Protein AF-A0A946MBV3-F1 (afdb_monomer)

Mean predicted aligned error: 6.7 Å

Foldseek 3Di:
DDDPDPPDPPPWDKDWDWDDDQFKIKIWIATPVRHTQDIDIDGQPCVVPDVVSVVVVVVVVVVVCVVSVVD

Solvent-accessible surface area (backbone atoms only — not comparable to full-atom values): 4439 Å² total; per-residue (Å²): 137,85,84,81,76,80,80,71,79,78,82,77,52,70,47,79,48,76,48,82,51,85,64,40,30,39,38,37,34,26,42,79,86,66,50,75,76,50,72,53,75,44,74,31,58,65,92,68,36,70,72,52,41,52,52,52,49,54,53,53,51,49,52,53,34,56,76,67,67,71,118

pLDDT: mean 90.51, std 14.05, range [44.75, 98.62]

Structure (mmCIF, N/CA/C/O backbone):
data_AF-A0A946MBV3-F1
#
_entry.id   AF-A0A946MBV3-F1
#
loop_
_atom_site.group_PDB
_atom_site.id
_atom_site.type_symbol
_atom_site.label_atom_id
_atom_site.label_alt_id
_atom_site.label_comp_id
_atom_site.label_asym_id
_atom_site.label_entity_id
_atom_site.label_seq_id
_atom_site.pdbx_PDB_ins_code
_atom_site.Cartn_x
_atom_site.Cartn_y
_atom_site.Cartn_z
_atom_site.occupancy
_atom_site.B_iso_or_equiv
_atom_site.auth_seq_id
_atom_site.auth_comp_id
_atom_site.auth_asym_id
_atom_site.auth_atom_id
_atom_site.pdbx_PDB_model_num
ATOM 1 N N . MET A 1 1 ? -23.734 -16.306 42.772 1.00 45.62 1 MET A N 1
ATOM 2 C CA . MET A 1 1 ? -22.543 -16.710 42.000 1.00 45.62 1 MET A CA 1
ATOM 3 C C . MET A 1 1 ? -22.398 -15.704 40.868 1.00 45.62 1 MET A C 1
ATOM 5 O O . MET A 1 1 ? -23.183 -15.750 39.933 1.00 45.62 1 MET A O 1
ATOM 9 N N .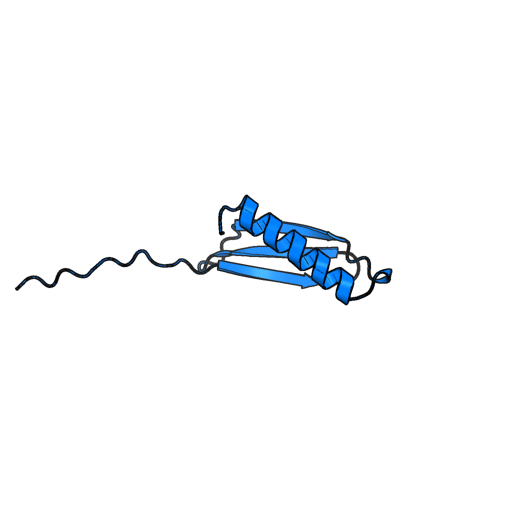 ALA A 1 2 ? -21.539 -14.697 41.040 1.00 44.75 2 ALA A N 1
ATOM 10 C CA . ALA A 1 2 ? -21.339 -13.646 40.045 1.00 44.75 2 ALA A CA 1
ATOM 11 C C . ALA A 1 2 ? -20.252 -14.105 39.071 1.00 44.75 2 ALA A C 1
ATOM 13 O O . ALA A 1 2 ? -19.148 -14.436 39.494 1.00 44.75 2 ALA A O 1
ATOM 14 N N . ILE A 1 3 ? -20.596 -14.177 37.789 1.00 54.81 3 ILE A N 1
ATOM 15 C CA . ILE A 1 3 ? -19.657 -14.480 36.714 1.00 54.81 3 ILE A CA 1
ATOM 16 C C . ILE A 1 3 ? -19.034 -13.137 36.336 1.00 54.81 3 ILE A C 1
ATOM 18 O O . ILE A 1 3 ? -19.686 -12.298 35.720 1.00 54.81 3 ILE A O 1
ATOM 22 N N . THR A 1 4 ? -17.809 -12.887 36.784 1.00 56.88 4 THR A N 1
ATOM 23 C CA . THR A 1 4 ? -17.006 -11.755 36.320 1.00 56.88 4 THR A CA 1
ATOM 24 C C . THR A 1 4 ? -16.571 -12.039 34.892 1.00 56.88 4 THR A C 1
ATOM 26 O O . THR A 1 4 ? -15.659 -12.827 34.660 1.00 56.88 4 THR A O 1
ATOM 29 N N . THR A 1 5 ? -17.256 -11.428 33.929 1.00 62.84 5 THR A N 1
ATOM 30 C CA . THR A 1 5 ? -16.815 -1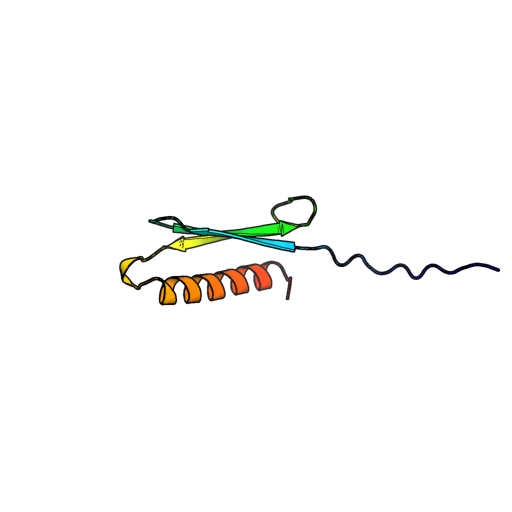1.401 32.536 1.00 62.84 5 THR A CA 1
ATOM 31 C C . THR A 1 5 ? -15.558 -10.540 32.466 1.00 62.84 5 THR A C 1
ATOM 33 O O . THR A 1 5 ? -15.621 -9.331 32.689 1.00 62.84 5 THR A O 1
ATOM 36 N N . GLU A 1 6 ? -14.407 -11.151 32.196 1.00 60.44 6 GLU A N 1
ATOM 37 C CA . GLU A 1 6 ? -13.199 -10.405 31.858 1.00 60.44 6 GLU A CA 1
ATOM 38 C C . GLU A 1 6 ? -13.479 -9.572 30.602 1.00 60.44 6 GLU A C 1
ATOM 40 O O . GLU A 1 6 ? -13.774 -10.097 29.528 1.00 60.44 6 GLU A O 1
ATOM 45 N N . SER A 1 7 ? -13.435 -8.249 30.749 1.00 60.97 7 SER A N 1
ATOM 46 C CA . SER A 1 7 ? -13.534 -7.323 29.627 1.00 60.97 7 SER A CA 1
ATOM 47 C C . SER A 1 7 ? -12.218 -7.361 28.856 1.00 60.97 7 SER A C 1
ATOM 49 O O . SER A 1 7 ? -11.306 -6.586 29.139 1.00 60.97 7 SER A O 1
ATOM 51 N N . SER A 1 8 ? -12.106 -8.252 27.872 1.00 65.75 8 SER A N 1
ATOM 52 C CA . SER A 1 8 ? -11.028 -8.173 26.888 1.00 65.75 8 SER A CA 1
ATOM 53 C C . SER A 1 8 ? -11.133 -6.832 26.162 1.00 65.75 8 SER A C 1
ATOM 55 O O . SER A 1 8 ? -12.168 -6.548 25.554 1.00 65.75 8 SER A O 1
ATOM 57 N N . ILE A 1 9 ? -10.086 -6.003 26.217 1.00 64.38 9 ILE A N 1
ATOM 58 C CA . ILE A 1 9 ? -9.996 -4.807 25.373 1.00 64.38 9 ILE A CA 1
ATOM 59 C C . ILE A 1 9 ? -10.140 -5.290 23.924 1.00 64.38 9 ILE A C 1
ATOM 61 O O . ILE A 1 9 ? -9.340 -6.130 23.503 1.00 64.38 9 ILE A O 1
ATOM 65 N N . PRO A 1 10 ? -11.145 -4.826 23.162 1.00 65.50 10 PRO A N 1
ATOM 66 C CA . PRO A 1 10 ? -11.302 -5.264 21.788 1.00 65.50 10 PRO A CA 1
ATOM 67 C C . PRO A 1 10 ? -10.042 -4.890 21.013 1.00 65.50 10 PRO A C 1
ATOM 69 O O . PRO A 1 10 ? -9.682 -3.713 20.932 1.00 65.50 10 PRO A O 1
ATOM 72 N N . THR A 1 11 ? -9.363 -5.880 20.440 1.00 73.00 11 THR A N 1
ATOM 73 C CA . THR A 1 11 ? -8.316 -5.630 19.455 1.00 73.00 11 THR A CA 1
ATOM 74 C C . THR A 1 11 ? -8.988 -5.046 18.217 1.00 73.00 11 THR A C 1
ATOM 76 O O . THR A 1 11 ? -9.528 -5.771 17.382 1.00 73.00 11 THR A O 1
ATOM 79 N N . ARG A 1 12 ? -9.021 -3.710 18.124 1.00 83.12 12 ARG A N 1
ATOM 80 C CA . ARG A 1 12 ? -9.585 -3.029 16.954 1.00 83.12 12 ARG A CA 1
ATOM 81 C C . ARG A 1 12 ? -8.771 -3.408 15.732 1.00 83.12 12 ARG A C 1
ATOM 83 O O . ARG A 1 12 ? -7.556 -3.189 15.694 1.00 83.12 12 ARG A O 1
ATOM 90 N N . ARG A 1 13 ? -9.440 -4.012 14.752 1.00 91.56 13 ARG A N 1
ATOM 91 C CA . ARG A 1 13 ? -8.787 -4.405 13.504 1.00 91.56 13 ARG A CA 1
ATOM 92 C C . ARG A 1 13 ? -8.475 -3.150 12.707 1.00 91.56 13 ARG A C 1
ATOM 94 O O . ARG A 1 13 ? -9.207 -2.165 12.752 1.00 91.56 13 ARG A O 1
ATOM 101 N N . ARG A 1 14 ? -7.369 -3.203 11.979 1.00 94.88 14 ARG A N 1
ATOM 102 C CA . ARG A 1 14 ? -6.929 -2.141 11.080 1.00 94.88 14 ARG A CA 1
ATOM 103 C C . ARG A 1 14 ? -6.554 -2.779 9.760 1.00 94.88 14 ARG A C 1
ATOM 105 O O . ARG A 1 14 ? -6.0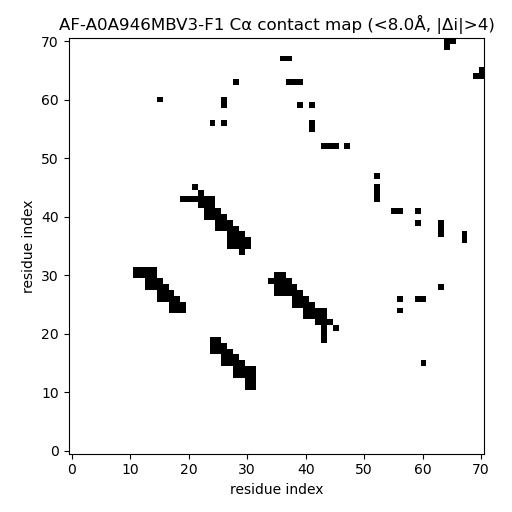38 -3.898 9.743 1.00 94.88 14 ARG A O 1
ATOM 112 N N . TYR A 1 15 ?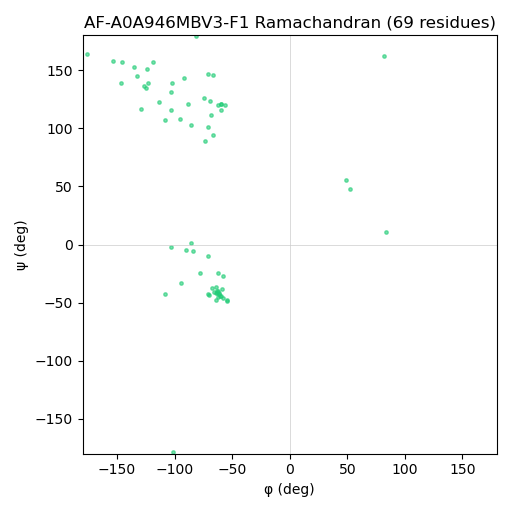 -6.817 -2.075 8.673 1.00 96.88 15 TYR A N 1
ATOM 113 C CA . TYR A 1 15 ? -6.571 -2.558 7.323 1.00 96.88 15 TYR A CA 1
ATOM 114 C C . TYR A 1 15 ? -5.689 -1.555 6.595 1.00 96.88 15 TYR A C 1
ATOM 116 O O . TYR A 1 15 ? -5.943 -0.356 6.658 1.00 96.88 15 TYR A O 1
ATOM 124 N N . LEU A 1 16 ? -4.666 -2.052 5.902 1.00 97.50 16 LEU A N 1
ATOM 125 C CA . LEU A 1 16 ? -3.829 -1.266 5.002 1.00 97.50 16 LEU A CA 1
ATOM 126 C C . LEU A 1 16 ? -4.245 -1.576 3.561 1.00 97.50 16 LEU A C 1
ATOM 128 O O . LEU A 1 16 ? -4.101 -2.710 3.104 1.00 97.50 16 LEU A O 1
ATOM 132 N N . GLY A 1 17 ? -4.761 -0.575 2.855 1.00 97.75 17 GLY A N 1
ATOM 133 C CA . GLY A 1 17 ? -5.046 -0.644 1.424 1.00 97.75 17 GLY A CA 1
ATOM 134 C C . GLY A 1 17 ? -3.863 -0.142 0.601 1.00 97.75 17 GLY A C 1
ATOM 135 O O . GLY A 1 17 ? -3.202 0.817 1.000 1.00 97.75 17 GLY A O 1
ATOM 136 N N . ILE A 1 18 ? -3.610 -0.776 -0.546 1.00 98.25 18 ILE A N 1
ATOM 137 C CA . ILE A 1 18 ? -2.571 -0.384 -1.507 1.00 98.25 18 ILE A CA 1
ATOM 138 C C . ILE A 1 18 ? -3.214 -0.297 -2.897 1.00 98.25 18 ILE A C 1
ATOM 140 O O . ILE A 1 18 ? -3.689 -1.302 -3.422 1.00 98.25 18 ILE A O 1
ATOM 144 N N . ASP A 1 19 ? -3.223 0.900 -3.482 1.00 98.12 19 ASP A N 1
ATOM 145 C CA . ASP A 1 19 ? -3.721 1.193 -4.833 1.00 98.12 19 ASP A CA 1
ATOM 146 C C . ASP A 1 19 ? -2.533 1.487 -5.758 1.00 98.12 19 ASP A C 1
ATOM 148 O O . ASP A 1 19 ? -1.884 2.531 -5.635 1.00 98.12 19 ASP A O 1
ATOM 152 N N . VAL A 1 20 ? -2.218 0.546 -6.650 1.00 97.06 20 VAL A N 1
ATOM 153 C CA . VAL A 1 20 ? -1.077 0.632 -7.573 1.00 97.06 20 VAL A CA 1
ATOM 154 C C . VAL A 1 20 ? -1.545 1.193 -8.915 1.00 97.06 20 VAL A C 1
ATOM 156 O O . VAL A 1 20 ? -2.205 0.502 -9.688 1.00 97.06 20 VAL A O 1
ATOM 159 N N . GLY A 1 21 ? -1.166 2.438 -9.207 1.00 95.88 21 GLY A N 1
ATOM 160 C CA . GLY A 1 21 ? -1.349 3.065 -10.516 1.00 95.88 21 GLY A CA 1
ATOM 161 C C . GLY A 1 21 ? -0.068 3.076 -11.355 1.00 95.88 21 GLY A C 1
ATOM 162 O O . GLY A 1 21 ? 0.978 2.604 -10.927 1.00 95.88 21 GLY A O 1
ATOM 163 N N . GLY A 1 22 ? -0.137 3.652 -12.561 1.00 95.25 22 GLY A N 1
ATOM 164 C CA . GLY A 1 22 ? 1.042 3.820 -13.429 1.00 95.25 22 GLY A CA 1
ATOM 165 C C . GLY A 1 22 ? 1.959 4.983 -13.025 1.00 95.25 22 GLY A C 1
ATOM 166 O O . GLY A 1 22 ? 3.148 4.973 -13.329 1.00 95.25 22 GLY A O 1
ATOM 167 N N . THR A 1 23 ? 1.417 5.989 -12.332 1.00 95.56 23 THR A N 1
ATOM 168 C CA . THR A 1 23 ? 2.158 7.198 -11.923 1.00 95.56 23 THR A CA 1
ATOM 169 C C . THR A 1 23 ? 2.420 7.224 -10.424 1.00 95.56 23 THR A C 1
ATOM 171 O O . THR A 1 23 ? 3.533 7.515 -9.992 1.00 95.56 23 THR A O 1
ATOM 174 N N . GLY A 1 24 ? 1.431 6.851 -9.613 1.00 97.75 24 GLY A N 1
ATOM 175 C CA . GLY A 1 24 ? 1.539 6.841 -8.158 1.00 97.75 24 GLY A CA 1
ATOM 176 C C . GLY A 1 24 ? 0.965 5.573 -7.544 1.00 97.75 24 GLY A C 1
ATOM 177 O O . GLY A 1 24 ? 0.046 4.966 -8.092 1.00 97.75 24 GLY A O 1
ATOM 178 N N . ILE A 1 25 ? 1.500 5.227 -6.379 1.00 98.56 25 ILE A N 1
ATOM 179 C CA . ILE A 1 25 ? 1.003 4.163 -5.516 1.00 98.56 25 ILE A CA 1
ATOM 180 C C . ILE A 1 25 ? 0.48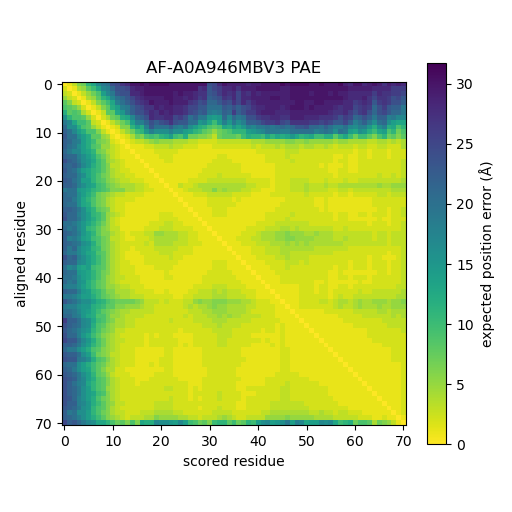9 4.828 -4.244 1.00 98.56 25 ILE A C 1
ATOM 182 O O . ILE A 1 25 ? 1.241 5.548 -3.581 1.00 98.56 25 ILE A O 1
ATOM 186 N N . LYS A 1 26 ? -0.786 4.618 -3.917 1.00 98.62 26 LYS A N 1
ATOM 187 C CA . LYS A 1 26 ? -1.410 5.174 -2.710 1.00 98.62 26 LYS A CA 1
ATOM 188 C C . LYS A 1 26 ? -1.525 4.094 -1.649 1.00 98.62 26 LYS A C 1
ATOM 190 O O . LYS A 1 26 ? -1.883 2.959 -1.960 1.00 98.62 26 LYS A O 1
ATOM 195 N N . LEU A 1 27 ? -1.244 4.458 -0.406 1.00 98.62 27 LEU A N 1
ATOM 196 C CA . LEU A 1 27 ? -1.425 3.602 0.756 1.00 98.62 27 LEU A CA 1
ATOM 197 C C . LEU A 1 27 ? -2.337 4.316 1.749 1.00 98.62 27 LEU A C 1
ATOM 199 O O . LEU A 1 27 ? -2.192 5.519 1.957 1.00 98.62 27 LEU A O 1
ATOM 203 N N . GLY A 1 28 ? -3.254 3.582 2.373 1.00 98.12 28 GLY A N 1
ATOM 204 C CA . GLY A 1 28 ? -4.163 4.134 3.376 1.00 98.12 28 GLY A CA 1
ATOM 205 C C . GLY A 1 28 ? -4.487 3.123 4.462 1.00 98.12 28 GLY A C 1
ATOM 206 O O . GLY A 1 28 ? -4.691 1.946 4.165 1.00 98.12 28 GLY A O 1
ATOM 207 N N . VAL A 1 29 ? -4.536 3.580 5.712 1.00 98.12 29 VAL A N 1
ATOM 208 C CA . VAL A 1 29 ? -4.953 2.767 6.859 1.00 98.12 29 VAL A CA 1
ATOM 209 C C . VAL A 1 29 ? -6.373 3.144 7.254 1.00 98.12 29 VAL A C 1
ATOM 211 O O . VAL A 1 29 ? -6.672 4.325 7.425 1.00 98.12 29 VAL A O 1
ATOM 214 N N . VAL A 1 30 ? -7.231 2.143 7.437 1.00 97.12 30 VAL A N 1
ATOM 215 C CA . VAL A 1 30 ? -8.594 2.305 7.961 1.00 97.12 30 VAL A CA 1
ATOM 216 C C . VAL A 1 30 ? -8.808 1.430 9.195 1.00 97.12 30 VAL A C 1
ATOM 218 O O . VAL A 1 30 ? -8.180 0.374 9.324 1.00 97.12 30 VAL A O 1
ATOM 221 N N . ASP A 1 31 ? -9.686 1.852 10.101 1.00 94.88 31 ASP A N 1
ATOM 222 C CA . ASP A 1 31 ? -10.190 0.984 11.170 1.00 94.88 31 ASP A CA 1
ATOM 223 C C . ASP A 1 31 ? -11.337 0.071 10.689 1.00 94.88 31 ASP A C 1
ATOM 225 O O . ASP A 1 31 ? -11.737 0.084 9.522 1.00 94.88 31 ASP A O 1
ATOM 229 N N . ASP A 1 32 ? -11.858 -0.760 11.588 1.00 94.19 32 ASP A N 1
ATOM 230 C CA . ASP A 1 32 ? -12.955 -1.693 11.319 1.00 94.19 32 ASP A CA 1
ATOM 231 C C . ASP A 1 32 ? -14.330 -1.046 11.129 1.00 94.19 32 ASP A C 1
ATOM 233 O O . ASP A 1 32 ? -15.247 -1.716 10.652 1.00 94.19 32 ASP A O 1
ATOM 237 N N . SER A 1 33 ? -14.462 0.250 11.413 1.00 94.06 33 SER A N 1
ATOM 238 C CA . SER A 1 33 ? -15.633 1.051 11.051 1.00 94.06 33 SER A CA 1
ATOM 239 C C . SER A 1 33 ? -15.505 1.709 9.670 1.00 94.06 33 SER A C 1
ATOM 241 O O . SER A 1 33 ? -16.458 2.315 9.183 1.00 94.06 33 SER A O 1
ATOM 243 N N . GLY A 1 34 ? -14.345 1.563 9.018 1.00 92.88 34 GLY A N 1
ATOM 244 C CA . GLY A 1 34 ? -14.035 2.179 7.730 1.00 92.88 34 GLY A CA 1
ATOM 245 C C . GLY A 1 34 ? -13.533 3.620 7.840 1.00 92.88 34 GLY A C 1
ATOM 246 O O . GLY A 1 34 ? -13.417 4.297 6.818 1.00 92.88 34 GLY A O 1
ATOM 247 N N . VAL A 1 35 ? -13.221 4.106 9.046 1.00 96.00 35 VAL A N 1
ATOM 248 C CA . VAL A 1 35 ? -12.651 5.444 9.235 1.00 96.00 35 VAL A CA 1
ATOM 249 C C . VAL A 1 35 ? -11.188 5.429 8.807 1.00 96.00 35 VAL A C 1
ATOM 251 O O . VAL A 1 35 ? -10.395 4.621 9.288 1.00 96.00 35 VAL A O 1
ATOM 254 N N . ALA A 1 36 ? -10.824 6.344 7.907 1.00 97.00 36 ALA A N 1
ATOM 255 C CA . ALA A 1 36 ? -9.441 6.545 7.496 1.00 97.00 36 ALA A CA 1
ATOM 256 C C . ALA A 1 36 ? -8.621 7.154 8.640 1.00 97.00 36 ALA A C 1
ATOM 258 O O . ALA A 1 36 ? -8.954 8.219 9.155 1.00 97.00 36 ALA A O 1
ATOM 259 N N . LEU A 1 37 ? -7.539 6.472 9.012 1.00 97.44 37 LEU A N 1
ATOM 260 C CA . LEU A 1 37 ? -6.620 6.887 10.071 1.00 97.44 37 LEU A CA 1
ATOM 261 C C . LEU A 1 37 ? -5.425 7.672 9.512 1.00 97.44 37 LEU A C 1
ATOM 263 O O . LEU A 1 37 ? -4.942 8.588 10.165 1.00 97.44 37 LEU A O 1
ATOM 267 N N . GLY A 1 38 ? -4.970 7.346 8.299 1.00 97.44 38 GLY A N 1
ATOM 268 C CA . GLY A 1 38 ? -3.851 8.018 7.633 1.00 97.44 38 GLY A CA 1
ATOM 269 C C . GLY A 1 38 ? -3.624 7.498 6.214 1.00 97.44 38 GLY A C 1
ATOM 270 O O . GLY A 1 38 ? -4.151 6.446 5.842 1.00 97.44 38 GLY A O 1
ATOM 271 N N . HIS A 1 39 ? -2.865 8.242 5.406 1.00 98.25 39 HIS A N 1
ATOM 272 C CA . HIS A 1 39 ? -2.537 7.866 4.029 1.00 98.25 39 HIS A CA 1
ATOM 273 C C . HIS A 1 39 ? -1.217 8.489 3.558 1.00 98.25 39 HIS A C 1
ATOM 275 O O . HIS A 1 39 ? -0.789 9.516 4.074 1.00 98.25 39 HIS A O 1
ATOM 281 N N . VAL A 1 40 ? -0.603 7.887 2.538 1.00 98.44 40 VAL A N 1
ATOM 282 C CA . VAL A 1 40 ? 0.571 8.422 1.838 1.00 98.44 40 VAL A CA 1
ATOM 283 C C . VAL A 1 40 ? 0.509 8.045 0.362 1.00 98.44 40 VAL A C 1
ATOM 285 O O . VAL A 1 40 ? -0.132 7.064 -0.022 1.00 98.44 40 VAL A O 1
ATOM 288 N N . GLN A 1 41 ? 1.203 8.807 -0.476 1.00 98.31 41 GLN A N 1
ATOM 289 C CA . GLN A 1 41 ? 1.408 8.481 -1.879 1.00 98.31 41 GLN A CA 1
ATOM 290 C C . GLN A 1 41 ? 2.900 8.506 -2.205 1.00 98.31 41 GLN A C 1
ATOM 292 O O . GLN A 1 41 ? 3.610 9.433 -1.825 1.00 98.31 41 GLN A O 1
ATOM 297 N N . ILE A 1 42 ? 3.354 7.502 -2.950 1.00 98.44 42 ILE A N 1
ATOM 298 C CA . ILE A 1 42 ? 4.704 7.440 -3.519 1.00 98.44 42 ILE A CA 1
ATOM 299 C C . ILE A 1 42 ? 4.626 7.388 -5.047 1.00 98.44 42 ILE A C 1
ATOM 301 O O . ILE A 1 42 ? 3.615 6.963 -5.612 1.00 98.44 42 ILE A O 1
ATOM 305 N N . ASN A 1 43 ? 5.694 7.793 -5.733 1.00 98.06 43 ASN A N 1
ATOM 306 C CA . ASN A 1 43 ? 5.801 7.610 -7.182 1.00 98.06 43 ASN A CA 1
ATOM 307 C C . ASN A 1 43 ? 5.892 6.116 -7.525 1.00 98.06 43 ASN A C 1
ATOM 309 O O 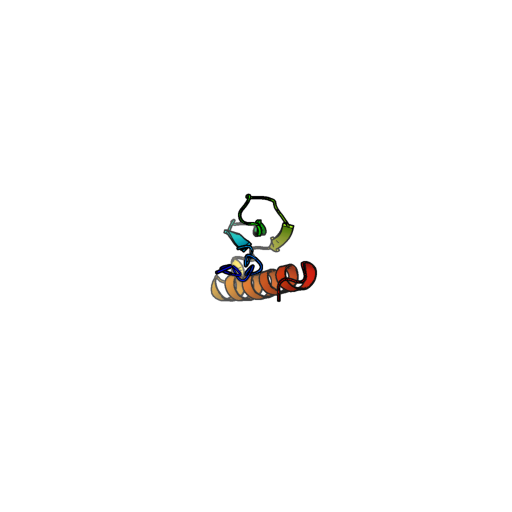. ASN A 1 43 ? 6.486 5.336 -6.782 1.00 98.06 43 ASN A O 1
ATOM 313 N N . THR A 1 44 ? 5.322 5.704 -8.657 1.00 97.00 44 THR A N 1
ATOM 314 C CA . THR A 1 44 ? 5.377 4.294 -9.090 1.00 97.00 44 THR A CA 1
ATOM 315 C C . THR A 1 44 ? 6.780 3.906 -9.536 1.00 97.00 44 THR A C 1
ATOM 317 O O . THR A 1 44 ? 7.257 2.849 -9.135 1.00 97.00 44 THR A O 1
ATOM 320 N N . GLU A 1 45 ? 7.449 4.780 -10.298 1.00 96.81 45 GLU A N 1
ATOM 321 C CA . GLU A 1 45 ? 8.804 4.567 -10.842 1.00 96.81 45 GLU A CA 1
ATOM 322 C C . GLU A 1 45 ? 8.926 3.195 -11.522 1.00 96.81 45 GLU A C 1
ATOM 324 O O . GLU A 1 45 ? 9.735 2.346 -11.142 1.00 96.81 45 GLU A O 1
ATOM 329 N N . HIS A 1 46 ? 8.040 2.955 -12.491 1.00 93.31 46 HIS A N 1
ATOM 330 C CA . HIS A 1 46 ? 7.873 1.664 -13.159 1.00 93.31 46 HIS A CA 1
ATOM 331 C C . HIS A 1 46 ? 9.161 1.168 -13.835 1.00 93.31 46 HIS A C 1
ATOM 333 O O . HIS A 1 46 ? 9.391 -0.038 -13.926 1.00 93.31 46 HIS A O 1
ATOM 339 N N . GLU A 1 47 ? 10.035 2.089 -14.234 1.00 96.69 47 GLU A N 1
ATOM 340 C CA . GLU A 1 47 ? 11.345 1.839 -14.831 1.00 96.69 47 GLU A CA 1
ATOM 341 C C . GLU A 1 47 ? 12.300 1.097 -13.882 1.00 96.69 47 GLU A C 1
ATOM 343 O O . GLU A 1 47 ? 13.208 0.404 -14.336 1.00 96.69 47 GLU A O 1
ATOM 348 N N . ARG A 1 48 ? 12.085 1.198 -12.563 1.00 96.50 48 ARG A N 1
ATOM 349 C CA . ARG A 1 48 ? 12.876 0.497 -11.535 1.00 96.50 48 ARG A CA 1
ATOM 350 C C . ARG A 1 48 ? 12.403 -0.939 -11.283 1.00 96.50 48 ARG A C 1
ATOM 352 O O . ARG A 1 48 ? 13.052 -1.683 -10.550 1.00 96.50 48 ARG A O 1
ATOM 359 N N . GLY A 1 49 ? 11.295 -1.342 -11.904 1.00 96.62 49 GLY A N 1
ATOM 360 C CA . GLY A 1 49 ? 10.743 -2.688 -11.821 1.00 96.62 49 GLY A CA 1
ATOM 361 C C . GLY A 1 49 ? 9.899 -2.957 -10.569 1.00 96.62 49 GLY A C 1
ATOM 362 O O . GLY A 1 49 ? 9.958 -2.263 -9.554 1.00 96.62 49 GLY A O 1
ATOM 363 N N . ALA A 1 50 ? 9.092 -4.017 -10.641 1.00 95.19 50 ALA A N 1
ATOM 364 C CA . ALA A 1 50 ? 8.085 -4.327 -9.624 1.00 95.19 50 ALA A CA 1
ATOM 365 C C . ALA A 1 50 ? 8.675 -4.657 -8.241 1.00 95.19 50 ALA A C 1
ATOM 367 O O . ALA A 1 50 ? 8.098 -4.275 -7.225 1.00 95.19 50 ALA A O 1
ATOM 368 N N . ALA A 1 51 ? 9.826 -5.336 -8.185 1.00 97.62 51 ALA A N 1
ATOM 369 C CA . ALA A 1 51 ? 10.469 -5.696 -6.918 1.00 97.62 51 ALA A CA 1
ATOM 370 C C . ALA A 1 51 ? 10.888 -4.454 -6.112 1.00 97.62 51 ALA A C 1
ATOM 372 O O . ALA A 1 51 ? 10.675 -4.390 -4.902 1.00 97.62 51 ALA A O 1
ATOM 373 N N . ASP A 1 52 ? 11.428 -3.442 -6.793 1.00 97.81 52 ASP A N 1
ATOM 374 C CA . ASP A 1 52 ? 11.748 -2.151 -6.188 1.00 97.81 52 ASP A CA 1
ATOM 375 C C . ASP A 1 52 ? 10.483 -1.422 -5.705 1.00 97.81 52 ASP A C 1
ATOM 377 O O . ASP A 1 52 ? 10.452 -0.909 -4.584 1.00 97.81 52 ASP A O 1
ATOM 381 N N . GLY A 1 53 ? 9.408 -1.463 -6.501 1.00 97.50 53 GLY A N 1
ATOM 382 C CA . GLY A 1 53 ? 8.093 -0.952 -6.108 1.00 97.50 53 GLY A CA 1
ATOM 383 C C . GLY A 1 53 ? 7.580 -1.562 -4.803 1.00 97.50 53 GLY A C 1
ATOM 384 O O . GLY A 1 53 ? 7.193 -0.829 -3.893 1.00 97.50 53 GLY A O 1
ATOM 385 N N . VAL A 1 54 ? 7.644 -2.890 -4.664 1.00 97.94 54 VAL A N 1
ATOM 386 C CA . VAL A 1 54 ? 7.250 -3.594 -3.429 1.00 97.94 54 VAL A CA 1
ATOM 387 C C . VAL A 1 54 ? 8.109 -3.161 -2.238 1.00 97.94 54 VAL A C 1
ATOM 389 O O . VAL A 1 54 ? 7.570 -2.909 -1.160 1.00 97.94 54 VAL A O 1
ATOM 392 N N . ASN A 1 55 ? 9.423 -2.999 -2.415 1.00 98.44 55 ASN A N 1
ATOM 393 C CA . ASN A 1 55 ? 10.299 -2.524 -1.340 1.00 98.44 55 ASN A CA 1
ATOM 394 C C . ASN A 1 55 ? 9.920 -1.113 -0.867 1.00 98.44 55 ASN A C 1
ATOM 396 O O . ASN A 1 55 ? 9.855 -0.862 0.337 1.00 98.44 55 ASN A O 1
ATOM 400 N N . ARG A 1 56 ? 9.617 -0.196 -1.793 1.00 98.31 56 ARG A N 1
ATOM 401 C CA . ARG A 1 56 ? 9.171 1.163 -1.446 1.00 98.31 56 ARG A CA 1
ATOM 402 C C . ARG A 1 56 ? 7.796 1.178 -0.783 1.00 98.31 56 ARG A C 1
ATOM 404 O O . ARG A 1 56 ? 7.609 1.926 0.173 1.00 98.31 56 ARG A O 1
ATOM 411 N N . ILE A 1 57 ? 6.872 0.322 -1.224 1.00 98.50 57 ILE A N 1
ATOM 412 C CA . ILE A 1 57 ? 5.583 0.109 -0.549 1.00 98.50 57 ILE A CA 1
ATOM 413 C C . ILE A 1 57 ? 5.808 -0.331 0.902 1.00 98.50 57 ILE A C 1
ATOM 415 O O . ILE A 1 57 ? 5.189 0.232 1.798 1.00 98.50 57 ILE A O 1
ATOM 419 N N . LEU A 1 58 ? 6.708 -1.287 1.161 1.00 98.31 58 LEU A N 1
ATOM 420 C CA . LEU A 1 58 ? 7.000 -1.754 2.524 1.00 98.31 58 LEU A CA 1
ATOM 421 C C . LEU A 1 58 ? 7.571 -0.646 3.417 1.00 98.31 58 LEU A C 1
ATOM 423 O O . LEU A 1 58 ? 7.196 -0.549 4.585 1.00 98.31 58 LEU A O 1
ATOM 427 N N . VAL A 1 59 ? 8.458 0.196 2.879 1.00 98.44 59 VAL A N 1
ATOM 428 C CA . VAL A 1 59 ? 9.003 1.356 3.603 1.00 98.44 59 VAL A CA 1
ATOM 429 C C . VAL A 1 59 ? 7.898 2.366 3.921 1.00 98.44 59 VAL A C 1
ATOM 431 O O . VAL A 1 59 ? 7.767 2.778 5.070 1.00 98.44 59 VAL A O 1
ATOM 434 N N . ALA A 1 60 ? 7.064 2.715 2.937 1.00 98.38 60 ALA A N 1
ATOM 435 C CA . ALA A 1 60 ? 5.952 3.647 3.121 1.00 98.38 60 ALA A CA 1
ATOM 436 C C . ALA A 1 60 ? 4.896 3.117 4.110 1.00 98.38 60 ALA A C 1
ATOM 438 O O . ALA A 1 60 ? 4.403 3.864 4.951 1.00 98.38 60 ALA A O 1
ATOM 439 N N . ALA A 1 61 ? 4.588 1.818 4.048 1.00 98.06 61 ALA A N 1
ATOM 440 C CA . ALA A 1 61 ? 3.655 1.157 4.955 1.00 98.06 61 ALA A CA 1
ATOM 441 C C . ALA A 1 61 ? 4.136 1.209 6.410 1.00 98.06 61 ALA A C 1
ATOM 443 O O . ALA A 1 61 ? 3.355 1.549 7.295 1.00 98.06 61 ALA A O 1
ATOM 444 N N . ARG A 1 62 ? 5.422 0.915 6.654 1.00 97.69 62 ARG A N 1
ATOM 445 C CA . ARG A 1 62 ? 6.031 1.047 7.989 1.00 97.69 62 ARG A CA 1
ATOM 446 C C . ARG A 1 62 ? 5.975 2.488 8.483 1.00 97.69 62 ARG A C 1
ATOM 448 O O . ARG A 1 62 ? 5.551 2.708 9.606 1.00 97.69 62 ARG A O 1
ATOM 455 N N . GLY A 1 63 ? 6.296 3.448 7.613 1.00 97.75 63 GLY A N 1
ATOM 456 C CA . GLY A 1 63 ? 6.213 4.872 7.939 1.00 97.75 63 GLY A CA 1
ATOM 457 C C . GLY A 1 63 ? 4.830 5.289 8.447 1.00 97.75 63 GLY A C 1
ATOM 458 O O . GLY A 1 63 ? 4.740 5.892 9.510 1.00 97.75 63 GLY A O 1
ATOM 459 N N . ILE A 1 64 ? 3.753 4.904 7.749 1.00 97.12 64 ILE A N 1
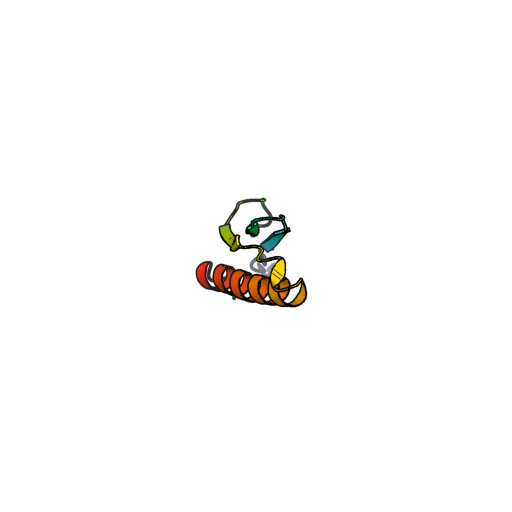ATOM 460 C CA . ILE A 1 64 ? 2.384 5.214 8.201 1.00 97.12 64 ILE A CA 1
ATOM 461 C C . ILE A 1 64 ? 2.041 4.487 9.510 1.00 97.12 64 ILE A C 1
ATOM 463 O O . ILE A 1 64 ? 1.391 5.063 10.376 1.00 97.12 64 ILE A O 1
ATOM 467 N N . VAL A 1 65 ? 2.437 3.219 9.665 1.00 95.38 65 VAL A N 1
ATOM 468 C CA . VAL A 1 65 ? 2.186 2.453 10.901 1.00 95.38 65 VAL A CA 1
ATOM 469 C C . VAL A 1 65 ? 2.834 3.130 12.108 1.00 95.38 65 VAL A C 1
ATOM 471 O O . VAL A 1 65 ? 2.178 3.267 13.141 1.00 95.38 65 VAL A O 1
ATOM 474 N N . ASP A 1 66 ? 4.075 3.589 11.962 1.00 96.50 66 ASP A N 1
ATOM 475 C CA . ASP A 1 66 ? 4.811 4.268 13.027 1.00 96.50 66 ASP A CA 1
ATOM 476 C C . ASP A 1 66 ? 4.231 5.664 13.311 1.00 96.50 66 ASP A C 1
ATOM 478 O O . ASP A 1 66 ? 4.005 6.006 14.470 1.00 96.50 66 ASP A O 1
ATOM 482 N N . GLU A 1 67 ? 3.894 6.445 12.2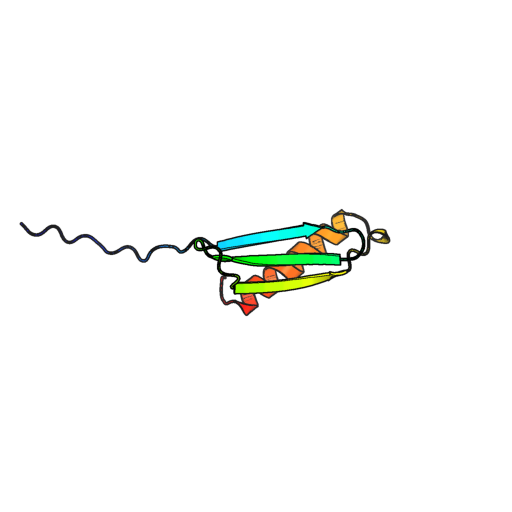77 1.00 96.44 67 GLU A N 1
ATOM 483 C CA . GLU A 1 67 ? 3.244 7.760 12.425 1.00 96.44 67 GLU A CA 1
ATOM 484 C C . GLU A 1 67 ? 1.906 7.661 13.176 1.00 96.44 67 GLU A C 1
ATOM 486 O O . GLU A 1 67 ? 1.579 8.503 14.017 1.00 96.44 67 GLU A O 1
ATOM 491 N N . LEU A 1 68 ? 1.147 6.595 12.914 1.00 95.38 68 LEU A N 1
ATOM 492 C CA . LEU A 1 68 ? -0.137 6.328 13.555 1.00 95.38 68 LEU A CA 1
ATOM 493 C C . LEU A 1 68 ? -0.014 5.594 14.903 1.00 95.38 68 LEU A C 1
ATOM 495 O O . LEU A 1 68 ? -1.041 5.323 15.527 1.00 95.38 68 LEU A O 1
ATOM 499 N N . ASN A 1 69 ? 1.203 5.293 15.373 1.00 94.75 69 ASN A N 1
ATOM 500 C CA . ASN A 1 69 ? 1.474 4.540 16.605 1.00 94.75 69 ASN A CA 1
ATOM 501 C C . ASN A 1 69 ? 0.723 3.195 16.652 1.00 94.75 69 ASN A C 1
ATOM 503 O O . ASN A 1 69 ? 0.021 2.875 17.616 1.00 94.75 69 ASN A O 1
ATOM 507 N N . LEU A 1 70 ? 0.807 2.438 15.556 1.00 88.19 70 LEU A N 1
ATOM 508 C CA . LEU A 1 70 ? 0.112 1.160 15.376 1.00 88.19 70 LEU A CA 1
ATOM 509 C C . LEU A 1 70 ? 1.022 -0.068 15.542 1.00 88.19 70 LEU A C 1
ATOM 511 O O . LEU A 1 70 ? 0.516 -1.187 15.403 1.00 88.19 70 LEU A O 1
ATOM 515 N N . SER A 1 71 ? 2.320 0.144 15.789 1.00 76.44 71 SER A N 1
ATOM 516 C CA . SER A 1 71 ? 3.357 -0.872 16.020 1.00 76.44 71 SER A CA 1
ATOM 517 C C . SER A 1 71 ? 3.528 -1.266 17.489 1.00 76.44 71 SER A C 1
ATOM 519 O O . SER A 1 71 ? 3.140 -0.488 18.389 1.00 76.44 71 SER A O 1
#

Secondary structure (DSSP, 8-state):
-------PPP---EEEEEEE-SSEEEEEEEETT--EEEEEEEE--GGG-HHHHHHHHHHHHHHHHHHTT--

Nearest PDB structures (foldseek):
  2ap1-assembly1_A  TM=8.576E-01  e=1.331E-02  Salmonella enterica subsp. enterica serovar Typhimurium
  4db3-assembly1_A  TM=8.760E-01  e=1.700E-02  Vibrio vu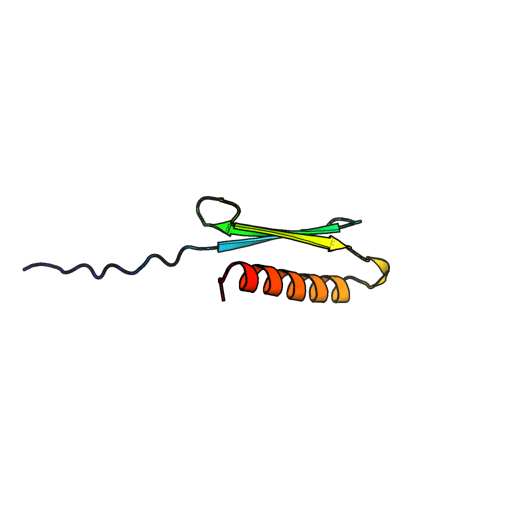lnificus
  6q26-assembly1_A  TM=7.072E-01  e=1.505E-02  Staphylococcus aureus
  2qm1-assembly1_B  TM=7.722E-01  e=4.259E-02  Enterococcus faecalis V583
  3htv-assembly1_A-2  TM=7.062E-01  e=4.006E-02  Escherichia coli K-12

Sequence (71 aa):
MAITTESSIPTRRRYLGIDVGGTGIKLGVVDDSGVALGHVQINTEHERGAADGVNRILVAARGIVDELNLS

Radius of gyration: 17.31 Å; Cα contacts (8 Å, |Δi|>4): 87; chains: 1; bounding box: 35×25×57 Å